Protein AF-A0A6G1FQ56-F1 (afdb_monomer_lite)

pLDDT: mean 87.51, std 8.75, range [41.97, 96.56]

Structure (mmCIF, N/CA/C/O backbone):
data_AF-A0A6G1FQ56-F1
#
_entry.id   AF-A0A6G1FQ56-F1
#
loop_
_atom_site.group_PDB
_atom_site.id
_atom_site.type_symbol
_atom_site.label_atom_id
_atom_site.label_alt_id
_atom_site.label_comp_id
_atom_site.label_asym_id
_atom_site.label_entity_id
_atom_site.label_seq_id
_atom_site.pdbx_PDB_ins_code
_atom_site.Cartn_x
_atom_site.Cartn_y
_atom_site.Cartn_z
_atom_site.occupancy
_atom_site.B_iso_or_equiv
_atom_site.auth_seq_id
_atom_site.auth_comp_id
_atom_site.auth_asym_id
_atom_site.auth_atom_id
_atom_site.pdbx_PDB_model_num
ATOM 1 N N . MET A 1 1 ? 2.987 2.510 14.218 1.00 57.50 1 MET A N 1
ATOM 2 C CA . MET A 1 1 ? 1.830 1.729 14.731 1.00 57.50 1 MET A CA 1
ATOM 3 C C . MET A 1 1 ? 1.324 0.751 13.672 1.00 57.50 1 MET A C 1
ATOM 5 O O . MET A 1 1 ? 1.056 1.151 12.533 1.00 57.50 1 MET A O 1
ATOM 9 N N . GLY A 1 2 ? 1.238 -0.536 14.018 1.00 66.50 2 GLY A N 1
ATOM 10 C CA . GLY A 1 2 ? 0.537 -1.550 13.218 1.00 66.50 2 GLY A CA 1
ATOM 11 C C . GLY A 1 2 ? -0.976 -1.485 13.460 1.00 66.50 2 GLY A C 1
ATOM 12 O O . GLY A 1 2 ? -1.403 -0.923 14.457 1.00 66.50 2 GLY A O 1
ATOM 13 N N . GLY A 1 3 ? -1.794 -1.998 12.540 1.00 75.81 3 GLY A N 1
ATOM 14 C CA . GLY A 1 3 ? -3.229 -2.215 12.800 1.00 75.81 3 GLY A CA 1
ATOM 15 C C . GLY A 1 3 ? -4.175 -1.006 12.714 1.00 75.81 3 GLY A C 1
ATOM 16 O O . GLY A 1 3 ? -5.379 -1.211 12.707 1.00 75.81 3 GLY A O 1
ATOM 17 N N . VAL A 1 4 ? -3.691 0.230 12.544 1.00 84.25 4 VAL A N 1
ATOM 18 C CA . VAL A 1 4 ? -4.546 1.447 12.445 1.00 84.25 4 VAL A CA 1
ATOM 19 C C . VAL A 1 4 ? -5.393 1.558 11.158 1.00 84.25 4 VAL A C 1
ATOM 21 O O . VAL A 1 4 ? -5.979 2.598 10.887 1.00 84.25 4 VAL A O 1
ATOM 24 N N . GLY A 1 5 ? -5.439 0.515 10.323 1.00 88.19 5 GLY A N 1
ATOM 25 C CA . GLY A 1 5 ? -6.306 0.473 9.139 1.00 88.19 5 GLY A CA 1
ATOM 26 C C . GLY A 1 5 ? -5.748 1.095 7.854 1.00 88.19 5 GLY A C 1
ATOM 27 O O . GLY A 1 5 ? -6.514 1.299 6.922 1.00 88.19 5 GLY A O 1
ATOM 28 N N . LYS A 1 6 ? -4.436 1.363 7.745 1.00 92.88 6 LYS A N 1
ATOM 29 C CA . LYS A 1 6 ? -3.822 1.900 6.505 1.00 92.88 6 LYS A CA 1
ATOM 30 C C . LYS A 1 6 ? -4.148 1.063 5.264 1.00 92.88 6 LYS A C 1
ATOM 32 O O . LYS A 1 6 ? -4.545 1.616 4.246 1.00 92.88 6 LYS A O 1
ATOM 37 N N . THR A 1 7 ? -4.029 -0.259 5.370 1.00 93.12 7 THR A N 1
ATOM 38 C CA . THR A 1 7 ? -4.371 -1.197 4.294 1.00 93.12 7 THR A CA 1
ATOM 39 C C . THR A 1 7 ? -5.849 -1.080 3.906 1.00 93.12 7 THR A C 1
ATOM 41 O O . THR A 1 7 ? -6.169 -0.957 2.727 1.00 93.12 7 THR A O 1
ATOM 44 N N . GLN A 1 8 ? -6.763 -1.019 4.882 1.00 91.12 8 GLN A N 1
ATOM 45 C CA . GLN A 1 8 ? -8.193 -0.788 4.638 1.00 91.12 8 GLN A CA 1
ATOM 46 C C . GLN A 1 8 ? -8.474 0.575 3.995 1.00 91.12 8 GLN A C 1
ATOM 48 O O . GLN A 1 8 ? -9.313 0.653 3.103 1.00 91.12 8 GLN A O 1
ATOM 53 N N . ILE A 1 9 ? -7.772 1.634 4.401 1.00 92.62 9 ILE A N 1
ATOM 54 C CA . ILE A 1 9 ? -7.880 2.958 3.775 1.00 92.62 9 ILE A CA 1
ATOM 55 C C . ILE A 1 9 ? -7.431 2.882 2.315 1.00 92.62 9 ILE A C 1
ATOM 57 O O . ILE A 1 9 ? -8.123 3.398 1.443 1.00 92.62 9 ILE A O 1
ATOM 61 N N . ALA A 1 10 ? -6.322 2.201 2.033 1.00 94.38 10 ALA A N 1
ATOM 62 C CA . ALA A 1 10 ? -5.799 2.052 0.681 1.00 94.38 10 ALA A CA 1
ATOM 63 C C . ALA A 1 10 ? -6.747 1.228 -0.221 1.00 94.38 10 ALA A C 1
ATOM 65 O O . ALA A 1 10 ? -6.978 1.593 -1.374 1.00 94.38 10 ALA A O 1
ATOM 66 N N . LEU A 1 11 ? -7.386 0.185 0.325 1.00 93.44 11 LEU A N 1
ATOM 67 C CA . LEU A 1 11 ? -8.458 -0.566 -0.345 1.00 93.44 11 LEU A CA 1
ATOM 68 C C . LEU A 1 11 ? -9.700 0.297 -0.607 1.00 93.44 11 LEU A C 1
ATOM 70 O O . LEU A 1 11 ? -10.248 0.286 -1.706 1.00 93.44 11 LEU A O 1
ATOM 74 N N . GLN A 1 12 ? -10.155 1.066 0.384 1.00 93.25 12 GLN A N 1
ATOM 75 C CA . GLN A 1 12 ? -11.307 1.949 0.211 1.00 93.25 12 GLN A CA 1
ATOM 76 C C . GLN A 1 12 ? -11.009 3.049 -0.814 1.00 93.25 12 GLN A C 1
ATOM 78 O O . GLN A 1 12 ? -11.873 3.389 -1.622 1.00 93.25 12 GLN A O 1
ATOM 83 N N . PHE A 1 13 ? -9.792 3.596 -0.807 1.00 94.25 13 PHE A N 1
ATOM 84 C CA . PHE A 1 13 ? -9.328 4.570 -1.789 1.00 94.25 13 PHE A CA 1
ATOM 85 C C . PHE A 1 13 ? -9.386 3.985 -3.202 1.00 94.25 13 PHE A C 1
ATOM 87 O O . PHE A 1 13 ? -10.007 4.579 -4.082 1.00 94.25 13 PHE A O 1
ATOM 94 N N . SER A 1 14 ? -8.820 2.795 -3.416 1.00 92.75 14 SER A N 1
ATOM 95 C CA . SER A 1 14 ? -8.796 2.172 -4.740 1.00 92.75 14 SER A CA 1
ATOM 96 C C . SER A 1 14 ? -10.204 1.887 -5.279 1.00 92.75 14 SER A C 1
ATOM 98 O O . SER A 1 14 ? -10.480 2.167 -6.444 1.00 92.75 14 SER A O 1
ATOM 100 N N . GLN A 1 15 ? -11.130 1.448 -4.421 1.00 91.50 15 GLN A N 1
ATOM 101 C CA . GLN A 1 15 ? -12.543 1.265 -4.775 1.00 91.50 15 GLN A CA 1
ATOM 102 C C . GLN A 1 15 ? -13.250 2.591 -5.080 1.00 91.50 15 GLN A C 1
ATOM 104 O O . GLN A 1 15 ? -13.989 2.696 -6.057 1.00 91.50 15 GLN A O 1
ATOM 109 N N . THR A 1 16 ? -13.013 3.621 -4.264 1.00 93.94 16 THR A N 1
ATOM 110 C CA . THR A 1 16 ? -13.643 4.943 -4.423 1.00 93.94 16 THR A CA 1
ATOM 111 C C . THR A 1 16 ? -13.222 5.604 -5.736 1.00 93.94 16 THR A C 1
ATOM 113 O O . THR A 1 16 ? -14.042 6.231 -6.403 1.00 93.94 16 THR A O 1
ATOM 116 N N . TYR A 1 17 ? -11.964 5.425 -6.142 1.00 91.88 17 TYR A N 1
ATOM 117 C CA . TYR A 1 17 ? -11.392 6.022 -7.351 1.00 91.88 17 TYR A CA 1
ATOM 118 C C . TYR A 1 17 ? -11.268 5.043 -8.529 1.00 91.88 17 TYR A C 1
ATOM 120 O O . TYR A 1 17 ? -10.559 5.329 -9.495 1.00 91.88 17 TYR A O 1
ATOM 128 N N . GLN A 1 18 ? -12.000 3.925 -8.513 1.00 89.44 18 GLN A N 1
ATOM 129 C CA . GLN A 1 18 ? -11.964 2.917 -9.584 1.00 89.44 18 GLN A CA 1
ATOM 130 C C . GLN A 1 18 ? -12.364 3.463 -10.969 1.00 89.44 18 GLN A C 1
ATOM 132 O O . GLN A 1 18 ? -11.988 2.903 -11.992 1.00 89.44 18 GLN A O 1
ATOM 137 N N . SER A 1 19 ? -13.134 4.558 -11.030 1.00 90.62 19 SER A N 1
ATOM 138 C CA . SER A 1 19 ? -13.493 5.210 -12.297 1.00 90.62 19 SER A CA 1
ATOM 139 C C . SER A 1 19 ? -12.359 6.054 -12.881 1.00 90.62 19 SER A C 1
ATOM 141 O O . SER A 1 19 ? -12.355 6.315 -14.082 1.00 90.62 19 SER A O 1
ATOM 143 N N . ARG A 1 20 ? -11.426 6.509 -12.034 1.00 91.44 20 ARG A N 1
ATOM 144 C CA . ARG A 1 20 ? -10.245 7.282 -12.430 1.00 91.44 20 ARG A CA 1
ATOM 145 C C . ARG A 1 20 ? -9.122 6.350 -12.869 1.00 91.44 20 ARG A C 1
ATOM 147 O O . ARG A 1 20 ? -8.578 6.514 -13.956 1.00 91.44 20 ARG A O 1
ATOM 154 N N . PHE A 1 21 ? -8.803 5.360 -12.038 1.00 92.00 21 PHE A N 1
ATOM 155 C CA . PHE A 1 21 ? -7.716 4.423 -12.301 1.00 92.00 21 PHE A CA 1
ATOM 156 C C . PHE A 1 21 ? -8.237 3.217 -13.076 1.00 92.00 21 PHE A C 1
ATOM 158 O O . PHE A 1 21 ? -8.896 2.343 -12.519 1.00 92.00 21 PHE A O 1
ATOM 165 N N . ARG A 1 22 ? -7.908 3.141 -14.370 1.00 88.06 22 ARG A N 1
ATOM 166 C CA . ARG A 1 22 ? -8.314 2.013 -15.231 1.00 88.06 22 ARG A CA 1
ATOM 167 C C . ARG A 1 22 ? -7.691 0.691 -14.798 1.00 88.06 22 ARG A C 1
ATOM 169 O O . ARG A 1 22 ? -8.229 -0.369 -15.110 1.00 88.06 22 ARG A O 1
ATOM 176 N N . ARG A 1 23 ? -6.530 0.760 -14.148 1.00 91.75 23 ARG A N 1
ATOM 177 C CA . ARG A 1 23 ? -5.775 -0.389 -13.654 1.00 91.75 23 ARG A CA 1
ATOM 178 C C . ARG A 1 23 ? -5.231 -0.068 -12.272 1.00 91.75 23 ARG A C 1
ATOM 180 O O . ARG A 1 23 ? -4.653 0.998 -12.070 1.00 91.75 23 ARG A O 1
ATOM 187 N N . ILE A 1 24 ? -5.432 -0.991 -11.341 1.00 94.12 24 ILE A N 1
ATOM 188 C CA . ILE A 1 24 ? -4.938 -0.900 -9.971 1.00 94.12 24 ILE A CA 1
ATOM 189 C C . ILE A 1 24 ? -4.150 -2.175 -9.704 1.00 94.12 24 ILE A C 1
ATOM 191 O O . ILE A 1 24 ? -4.667 -3.271 -9.914 1.00 94.12 24 ILE A O 1
ATOM 195 N N . PHE A 1 25 ? -2.917 -2.024 -9.241 1.00 95.31 25 PHE A N 1
ATOM 196 C CA . PHE A 1 25 ? -2.019 -3.129 -8.937 1.00 95.31 25 PHE A CA 1
ATOM 197 C C . PHE A 1 25 ? -1.587 -3.061 -7.482 1.00 95.31 25 PHE A C 1
ATOM 199 O O . PHE A 1 25 ? -1.341 -1.977 -6.955 1.00 95.31 25 PHE A O 1
ATOM 206 N N . TRP A 1 26 ? -1.483 -4.224 -6.848 1.00 96.06 26 TRP A N 1
ATOM 207 C CA . TRP A 1 26 ? -1.105 -4.345 -5.448 1.00 96.06 26 TRP A CA 1
ATOM 208 C C . TRP A 1 26 ? 0.241 -5.055 -5.327 1.00 96.06 26 TRP A C 1
ATOM 210 O O . TRP A 1 26 ? 0.416 -6.153 -5.854 1.00 96.06 26 TRP A O 1
ATOM 220 N N . ILE A 1 27 ? 1.178 -4.433 -4.620 1.00 96.56 27 ILE A N 1
ATOM 221 C CA . ILE A 1 27 ? 2.496 -4.966 -4.295 1.00 96.56 27 ILE A CA 1
ATOM 222 C C . ILE A 1 27 ? 2.567 -5.164 -2.787 1.00 96.56 27 ILE A C 1
ATOM 224 O O . ILE A 1 27 ? 2.442 -4.207 -2.022 1.00 96.56 27 ILE A O 1
ATOM 228 N N . ASP A 1 28 ? 2.802 -6.402 -2.355 1.00 96.44 28 ASP A N 1
ATOM 229 C CA . ASP A 1 28 ? 3.199 -6.669 -0.975 1.00 96.44 28 ASP A CA 1
ATOM 230 C C . ASP A 1 28 ? 4.665 -6.262 -0.787 1.00 96.44 28 ASP A C 1
ATOM 232 O O . ASP A 1 28 ? 5.591 -7.009 -1.116 1.00 96.44 28 ASP A O 1
ATOM 236 N N . ALA A 1 29 ? 4.873 -5.057 -0.266 1.00 95.44 29 ALA A N 1
ATOM 237 C CA . ALA A 1 29 ? 6.185 -4.461 -0.078 1.00 95.44 29 ALA A CA 1
ATOM 238 C C . ALA A 1 29 ? 6.870 -4.896 1.223 1.00 95.44 29 ALA A C 1
ATOM 240 O O . ALA A 1 29 ? 7.959 -4.406 1.492 1.00 95.44 29 ALA A O 1
ATOM 241 N N . THR A 1 30 ? 6.287 -5.822 2.002 1.00 93.00 30 THR A N 1
ATOM 242 C CA . THR A 1 30 ? 6.815 -6.273 3.309 1.00 93.00 30 THR A CA 1
ATOM 243 C C . THR A 1 30 ? 8.305 -6.637 3.270 1.00 93.00 30 THR A C 1
ATOM 245 O O . THR A 1 30 ? 9.021 -6.454 4.253 1.00 93.00 30 THR A O 1
ATOM 248 N N . SER A 1 31 ? 8.781 -7.157 2.140 1.00 92.94 31 SER A N 1
ATOM 249 C CA . SER A 1 31 ? 10.190 -7.409 1.851 1.00 92.94 31 SER A CA 1
ATOM 250 C C . SER A 1 31 ? 10.450 -7.267 0.352 1.00 92.94 31 SER A C 1
ATOM 252 O O . SER A 1 31 ? 9.518 -7.350 -0.454 1.00 92.94 31 SER A O 1
ATOM 254 N N . ARG A 1 32 ? 11.721 -7.172 -0.057 1.00 93.31 32 ARG A N 1
ATOM 255 C CA . ARG A 1 32 ? 12.080 -7.277 -1.481 1.00 93.31 32 ARG A CA 1
ATOM 256 C C . ARG A 1 32 ? 11.507 -8.547 -2.118 1.00 93.31 32 ARG A C 1
ATOM 258 O O . ARG A 1 32 ? 10.902 -8.475 -3.179 1.00 93.31 32 ARG A O 1
ATOM 265 N N . SER A 1 33 ? 11.622 -9.701 -1.457 1.00 94.06 33 SER A N 1
ATOM 266 C CA . SER A 1 33 ? 11.160 -10.978 -2.022 1.00 94.06 33 SER A CA 1
ATOM 267 C C . SER A 1 33 ? 9.650 -11.004 -2.299 1.00 94.06 33 SER A C 1
ATOM 269 O O . SER A 1 33 ? 9.228 -11.458 -3.364 1.00 94.06 33 SER A O 1
ATOM 271 N N . THR A 1 34 ? 8.832 -10.482 -1.380 1.00 95.88 34 THR A N 1
ATOM 272 C CA . THR A 1 34 ? 7.373 -10.390 -1.571 1.00 95.88 34 THR A CA 1
ATOM 273 C C . THR A 1 34 ? 7.012 -9.375 -2.656 1.00 95.88 34 THR A C 1
ATOM 275 O O . THR A 1 34 ? 6.101 -9.622 -3.454 1.00 95.88 34 THR A O 1
ATOM 278 N N . ALA A 1 35 ? 7.767 -8.278 -2.758 1.00 95.44 35 ALA A N 1
ATOM 279 C CA . ALA A 1 35 ? 7.559 -7.268 -3.786 1.00 95.44 35 ALA A CA 1
ATOM 280 C C . ALA A 1 35 ? 7.893 -7.809 -5.186 1.00 95.44 35 ALA A C 1
ATOM 282 O O . ALA A 1 35 ? 7.110 -7.634 -6.122 1.00 95.44 35 ALA A O 1
ATOM 283 N N . GLU A 1 36 ? 9.004 -8.534 -5.333 1.00 94.50 36 GLU A N 1
ATOM 284 C CA . GLU A 1 36 ? 9.378 -9.213 -6.578 1.00 94.50 36 GLU A CA 1
ATOM 285 C C . GLU A 1 36 ? 8.338 -10.266 -6.975 1.00 94.50 36 GLU A C 1
ATOM 287 O O . GLU A 1 36 ? 7.931 -10.336 -8.136 1.00 94.50 36 GLU A O 1
ATOM 292 N N . GLN A 1 37 ? 7.854 -11.059 -6.015 1.00 95.06 37 GLN A N 1
ATOM 293 C CA . GLN A 1 37 ? 6.798 -12.041 -6.260 1.00 95.06 37 GLN A CA 1
ATOM 294 C C . GLN A 1 37 ? 5.488 -11.375 -6.710 1.00 95.06 37 GLN A C 1
ATOM 296 O O . GLN A 1 37 ? 4.813 -11.894 -7.600 1.00 95.06 37 GLN A O 1
ATOM 301 N N . SER A 1 38 ? 5.154 -10.210 -6.153 1.00 96.44 38 SER A N 1
ATOM 302 C CA . SER A 1 38 ? 3.990 -9.426 -6.579 1.00 96.44 38 SER A CA 1
ATOM 303 C C . SER A 1 38 ? 4.146 -8.930 -8.025 1.00 96.44 38 SER A C 1
ATOM 305 O O . SER A 1 38 ? 3.224 -9.078 -8.824 1.00 96.44 38 SER A O 1
ATOM 307 N N . HIS A 1 39 ? 5.336 -8.449 -8.414 1.00 95.06 39 HIS A N 1
ATOM 308 C CA . HIS A 1 39 ? 5.634 -8.086 -9.809 1.00 95.06 39 HIS A CA 1
ATOM 309 C C . HIS A 1 39 ? 5.497 -9.279 -10.763 1.00 95.06 39 HIS A C 1
ATOM 311 O O . HIS A 1 39 ? 4.947 -9.136 -11.855 1.00 95.06 39 HIS A O 1
ATOM 317 N N . ARG A 1 40 ? 5.938 -10.477 -10.352 1.00 94.38 40 ARG A N 1
ATOM 318 C CA . ARG A 1 40 ? 5.723 -11.709 -11.134 1.00 94.38 40 ARG A CA 1
ATOM 319 C C . ARG A 1 40 ? 4.242 -12.001 -11.346 1.00 94.38 40 ARG A C 1
ATOM 321 O O . ARG A 1 40 ? 3.859 -12.363 -12.455 1.00 94.38 40 ARG A O 1
ATOM 328 N N . GLY A 1 41 ? 3.426 -11.825 -10.307 1.00 94.69 41 GLY A N 1
ATOM 329 C CA . GLY A 1 41 ? 1.970 -11.958 -10.393 1.00 94.69 41 GLY A CA 1
ATOM 330 C C . GLY A 1 41 ? 1.371 -11.003 -11.424 1.00 94.69 41 GLY A C 1
ATOM 331 O O . GLY A 1 41 ? 0.694 -11.447 -12.346 1.00 94.69 41 GLY A O 1
ATOM 332 N N . ILE A 1 42 ? 1.720 -9.714 -11.346 1.00 95.38 42 ILE A N 1
ATOM 333 C CA . ILE A 1 42 ? 1.257 -8.694 -12.302 1.00 95.38 42 ILE A CA 1
ATOM 334 C C . ILE A 1 42 ? 1.661 -9.052 -13.735 1.00 95.38 42 ILE A C 1
ATOM 336 O O . ILE A 1 42 ? 0.832 -8.965 -14.644 1.00 95.38 42 ILE A O 1
ATOM 340 N N . ALA A 1 43 ? 2.913 -9.471 -13.945 1.00 94.56 43 ALA A N 1
ATOM 341 C CA . ALA A 1 43 ? 3.392 -9.887 -15.258 1.00 94.56 43 ALA A CA 1
ATOM 342 C C . ALA A 1 43 ? 2.577 -11.062 -15.812 1.00 94.56 43 ALA A C 1
ATOM 344 O O . ALA A 1 43 ? 2.127 -11.009 -16.956 1.00 94.56 43 ALA A O 1
ATOM 345 N N . ALA A 1 44 ? 2.336 -12.092 -14.997 1.00 92.81 44 ALA A N 1
ATOM 346 C CA . ALA A 1 44 ? 1.568 -13.266 -15.395 1.00 92.81 44 ALA A CA 1
ATOM 347 C C . ALA A 1 44 ? 0.106 -12.921 -15.725 1.00 92.81 44 ALA A C 1
ATOM 349 O O . ALA A 1 44 ? -0.388 -13.288 -16.790 1.00 92.81 44 ALA A O 1
ATOM 350 N N . GLU A 1 45 ? -0.570 -12.162 -14.860 1.00 94.25 45 GLU A N 1
ATOM 351 C CA . GLU A 1 45 ? -1.975 -11.768 -15.038 1.00 94.25 45 GLU A CA 1
ATOM 352 C C . GLU A 1 45 ? -2.201 -10.902 -16.282 1.00 94.25 45 GLU A C 1
ATOM 354 O O . GLU A 1 45 ? -3.266 -10.953 -16.895 1.00 94.25 45 GLU A O 1
ATOM 359 N N . ASN A 1 46 ? -1.187 -10.134 -16.689 1.00 92.81 46 ASN A N 1
ATOM 360 C CA . ASN A 1 46 ? -1.249 -9.266 -17.864 1.00 92.81 46 ASN A CA 1
ATOM 361 C C . ASN A 1 46 ? -0.543 -9.868 -19.089 1.00 92.81 46 ASN A C 1
ATOM 363 O O . ASN A 1 46 ? -0.407 -9.184 -20.102 1.00 92.81 46 ASN A O 1
ATOM 367 N N . SER A 1 47 ? -0.137 -11.145 -19.026 1.00 92.50 47 SER A N 1
ATOM 368 C CA . SER A 1 47 ? 0.544 -11.861 -20.119 1.00 92.50 47 SER A CA 1
ATOM 369 C C . SER A 1 47 ? 1.784 -11.120 -20.646 1.00 92.50 47 SER A C 1
ATOM 371 O O . SER A 1 47 ? 2.011 -11.027 -21.854 1.00 92.50 47 SER A O 1
ATOM 373 N N . LEU A 1 48 ? 2.575 -10.548 -19.734 1.00 91.06 48 LEU A N 1
ATOM 374 C CA . LEU A 1 48 ? 3.766 -9.771 -20.065 1.00 91.06 48 LEU A CA 1
ATOM 375 C C . LEU A 1 48 ? 4.967 -10.697 -20.278 1.00 91.06 48 LEU A C 1
ATOM 377 O O . LEU A 1 48 ? 5.553 -11.204 -19.323 1.00 91.06 48 LEU A O 1
ATOM 381 N N . GLY A 1 49 ? 5.337 -10.860 -21.548 1.00 79.56 49 GLY A N 1
ATOM 382 C CA . GLY A 1 49 ? 6.530 -11.585 -21.981 1.00 79.56 49 GLY A CA 1
ATOM 383 C C . GLY A 1 49 ? 6.540 -13.073 -21.620 1.00 79.56 49 GLY A C 1
ATOM 384 O O . GLY A 1 49 ? 5.497 -13.698 -21.450 1.00 79.56 49 GLY A O 1
ATOM 385 N N . ASP A 1 50 ? 7.738 -13.660 -21.583 1.00 78.56 50 ASP A N 1
ATOM 386 C CA . ASP A 1 50 ? 7.926 -15.083 -21.287 1.00 78.56 50 ASP A CA 1
ATOM 387 C C . ASP A 1 50 ? 7.856 -15.321 -19.764 1.00 78.56 50 ASP A C 1
ATOM 389 O O . ASP A 1 50 ? 8.622 -14.694 -19.025 1.00 78.56 50 ASP A O 1
ATOM 393 N N . PRO A 1 51 ? 7.010 -16.245 -19.267 1.00 70.50 51 PRO A N 1
ATOM 394 C CA . PRO A 1 51 ? 7.001 -16.662 -17.862 1.00 70.50 51 PRO A CA 1
ATOM 395 C C . PRO A 1 51 ? 8.362 -17.133 -17.322 1.00 70.50 51 PRO A C 1
ATOM 397 O O . PRO A 1 51 ? 8.562 -17.132 -16.110 1.00 70.50 51 PRO A O 1
ATOM 400 N N . GLN A 1 52 ? 9.293 -17.538 -18.191 1.00 74.44 52 GLN A N 1
ATOM 401 C CA . GLN A 1 52 ? 10.665 -17.921 -17.834 1.00 74.44 52 GLN A CA 1
ATOM 402 C C . GLN A 1 52 ? 11.646 -16.739 -17.795 1.00 74.44 52 GLN A C 1
ATOM 404 O O . GLN A 1 52 ? 12.790 -16.897 -17.353 1.00 74.44 52 GLN A O 1
ATOM 409 N N . ASN A 1 53 ? 11.238 -15.552 -18.252 1.00 77.50 53 ASN A N 1
ATOM 410 C CA . ASN A 1 53 ? 12.082 -14.366 -18.229 1.00 77.50 53 ASN A CA 1
ATOM 411 C C . ASN A 1 53 ? 12.280 -13.882 -16.792 1.00 77.50 53 ASN A C 1
ATOM 413 O O . ASN A 1 53 ? 11.341 -13.442 -16.145 1.00 77.50 53 ASN A O 1
ATOM 417 N N . ARG A 1 54 ? 13.527 -13.882 -16.318 1.00 81.81 54 ARG A N 1
ATOM 418 C CA . ARG A 1 54 ? 13.861 -13.474 -14.948 1.00 81.81 54 ARG A CA 1
ATOM 419 C C . ARG A 1 54 ? 13.670 -11.974 -14.685 1.00 81.81 54 ARG A C 1
ATOM 421 O O . ARG A 1 54 ? 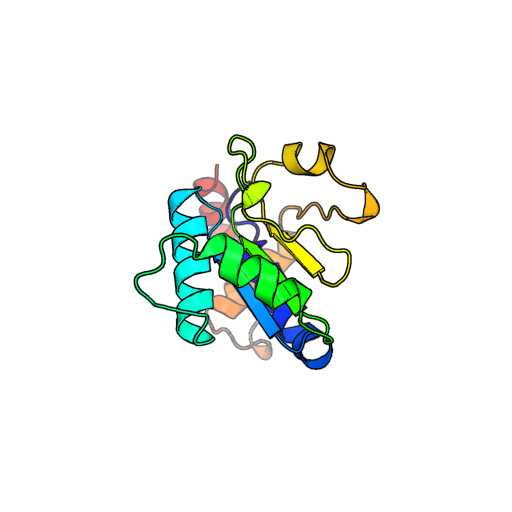13.512 -11.600 -13.527 1.00 81.81 54 ARG A O 1
ATOM 428 N N . ASP A 1 55 ? 13.637 -11.132 -15.722 1.00 89.75 55 ASP A N 1
ATOM 429 C CA . ASP A 1 55 ? 13.392 -9.683 -15.616 1.00 89.75 55 ASP A CA 1
ATOM 430 C C . ASP A 1 55 ? 11.886 -9.356 -15.566 1.00 89.75 55 ASP A C 1
ATOM 432 O O . ASP A 1 55 ? 11.343 -8.636 -16.404 1.00 89.75 55 ASP A O 1
ATOM 436 N N . HIS A 1 56 ? 11.148 -9.936 -14.619 1.00 88.69 56 HIS A N 1
ATOM 437 C CA . HIS A 1 56 ? 9.714 -9.648 -14.477 1.00 88.69 56 HIS A CA 1
ATOM 438 C C . HIS A 1 56 ? 9.454 -8.193 -14.071 1.00 88.69 56 HIS A C 1
ATOM 440 O O . HIS A 1 56 ? 8.503 -7.584 -14.553 1.00 88.69 56 HIS A O 1
ATOM 446 N N . ILE A 1 57 ? 10.324 -7.624 -13.235 1.00 92.62 57 ILE A N 1
ATOM 447 C CA . ILE A 1 57 ? 10.215 -6.243 -12.754 1.00 92.62 57 ILE A CA 1
ATOM 448 C C . ILE A 1 57 ? 10.343 -5.283 -13.934 1.00 92.62 57 ILE A C 1
ATOM 450 O O . ILE A 1 57 ? 9.408 -4.538 -14.212 1.00 92.62 57 ILE A O 1
ATOM 454 N N . GLY A 1 58 ? 11.435 -5.360 -14.703 1.00 92.06 58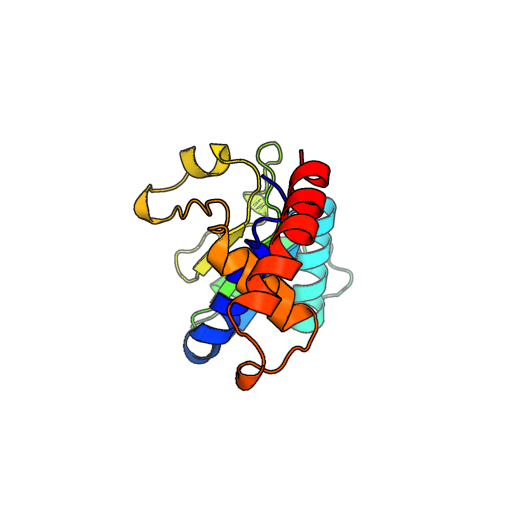 GLY A N 1
ATOM 455 C CA . GLY A 1 58 ? 11.640 -4.485 -15.851 1.00 92.06 58 GLY A CA 1
ATOM 456 C C . GLY A 1 58 ? 10.541 -4.626 -16.903 1.00 92.06 58 GLY A C 1
ATOM 457 O O . GLY A 1 58 ? 10.160 -3.635 -17.521 1.00 92.06 58 GLY A O 1
ATOM 458 N N . GLN A 1 59 ? 9.976 -5.824 -17.091 1.00 92.12 59 GLN A N 1
ATOM 459 C CA . GLN A 1 59 ? 8.820 -6.021 -17.974 1.00 92.12 59 GLN A CA 1
ATOM 460 C C . GLN A 1 59 ? 7.577 -5.276 -17.487 1.00 92.12 59 GLN A C 1
ATOM 462 O O . GLN A 1 59 ? 6.948 -4.583 -18.285 1.00 92.12 59 GLN A O 1
ATOM 467 N N . VAL A 1 60 ? 7.241 -5.385 -16.198 1.00 93.69 60 VAL A N 1
ATOM 468 C CA . VAL A 1 60 ? 6.111 -4.658 -15.604 1.00 93.69 60 VAL A CA 1
ATOM 469 C C . VAL A 1 60 ? 6.339 -3.154 -15.697 1.00 93.69 60 VAL A C 1
ATOM 471 O O . VAL A 1 60 ? 5.456 -2.450 -16.171 1.00 93.69 60 VAL A O 1
ATOM 474 N N . LEU A 1 61 ? 7.523 -2.660 -15.327 1.00 92.94 61 LEU A N 1
ATOM 475 C CA . LEU A 1 61 ? 7.819 -1.226 -15.338 1.00 92.94 61 LEU A CA 1
ATOM 476 C C . LEU A 1 61 ? 7.761 -0.631 -16.752 1.00 92.94 61 LEU A C 1
ATOM 478 O O . LEU A 1 61 ? 7.096 0.382 -16.956 1.00 92.94 61 LEU A O 1
ATOM 482 N N . ARG A 1 62 ? 8.369 -1.294 -17.749 1.00 91.25 62 ARG A N 1
ATOM 483 C CA . ARG A 1 62 ? 8.283 -0.879 -19.166 1.00 91.25 62 ARG A CA 1
ATOM 484 C C . ARG A 1 62 ? 6.859 -0.937 -19.709 1.00 91.25 62 ARG A C 1
ATOM 486 O O . ARG A 1 62 ? 6.488 -0.159 -20.581 1.00 91.25 62 ARG A O 1
ATOM 493 N N . TRP A 1 63 ? 6.069 -1.900 -19.249 1.00 92.50 63 TRP A N 1
ATOM 494 C CA . TRP A 1 63 ? 4.678 -2.000 -19.658 1.00 92.50 63 TRP A CA 1
ATOM 495 C C . TRP A 1 63 ? 3.835 -0.881 -19.048 1.00 92.50 63 TRP A C 1
ATOM 497 O O . TRP A 1 63 ? 3.084 -0.245 -19.781 1.00 92.50 63 TRP A O 1
ATOM 507 N N . LEU A 1 64 ? 3.994 -0.604 -17.749 1.00 92.81 64 LEU A N 1
ATOM 508 C CA . LEU A 1 64 ? 3.311 0.489 -17.056 1.00 92.81 64 LEU A CA 1
ATOM 509 C C . LEU A 1 64 ? 3.615 1.845 -17.701 1.00 92.81 64 LEU A C 1
ATOM 511 O O . LEU A 1 64 ? 2.692 2.634 -17.894 1.00 92.81 64 LEU A O 1
ATOM 515 N N . SER A 1 65 ? 4.866 2.094 -18.097 1.00 90.31 65 SER A N 1
ATOM 516 C CA . SER A 1 65 ? 5.240 3.345 -18.766 1.00 90.31 65 SER A CA 1
ATOM 517 C C . SER A 1 65 ? 4.676 3.497 -20.176 1.00 90.31 65 SER A C 1
ATOM 519 O O . SER A 1 65 ? 4.441 4.611 -20.637 1.00 90.31 65 SER A O 1
ATOM 521 N N . ALA A 1 66 ? 4.400 2.386 -20.860 1.00 90.62 66 ALA A N 1
ATOM 522 C CA . ALA A 1 66 ? 3.760 2.394 -22.171 1.00 90.62 66 ALA A CA 1
ATOM 523 C C . ALA A 1 66 ? 2.230 2.586 -22.104 1.00 90.62 66 ALA A C 1
ATOM 525 O O . ALA A 1 66 ? 1.582 2.741 -23.146 1.00 90.62 66 ALA A O 1
ATOM 526 N N . LEU A 1 67 ? 1.620 2.552 -20.913 1.00 89.56 67 LEU A N 1
ATOM 527 C CA . LEU A 1 67 ? 0.182 2.759 -20.761 1.00 89.56 67 LEU A CA 1
ATOM 528 C C . LEU A 1 67 ? -0.174 4.240 -20.928 1.00 89.56 67 LEU A C 1
ATOM 530 O O . LEU A 1 67 ? 0.300 5.103 -20.204 1.00 89.56 67 LEU A O 1
ATOM 534 N N . SER A 1 68 ? -1.116 4.525 -21.827 1.00 86.31 68 SER A N 1
ATOM 535 C CA . SER A 1 68 ? -1.666 5.874 -22.027 1.00 86.31 68 SER A CA 1
ATOM 536 C C . SER A 1 68 ? -2.759 6.265 -21.021 1.00 86.31 68 SER A C 1
ATOM 538 O O . SER A 1 68 ? -3.321 7.354 -21.106 1.00 86.31 68 SER A O 1
ATOM 540 N N . GLN A 1 69 ? -3.116 5.363 -20.106 1.00 86.50 69 GLN A N 1
ATOM 541 C CA . GLN A 1 69 ? -4.213 5.522 -19.150 1.00 86.50 69 GLN A CA 1
ATOM 542 C C . GLN A 1 69 ? -3.661 5.635 -17.732 1.00 86.50 69 GLN A C 1
ATOM 544 O O . GLN A 1 69 ? -2.690 4.956 -17.404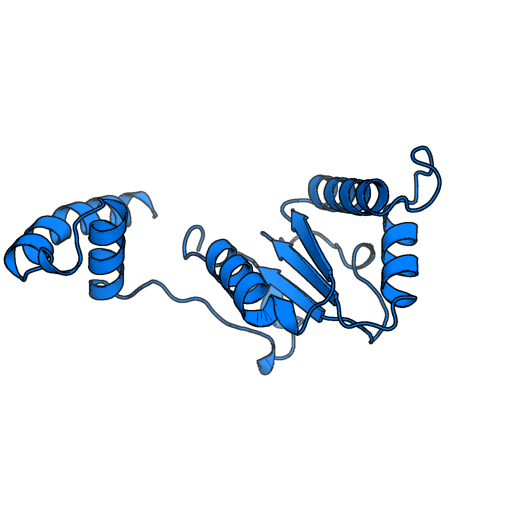 1.00 86.50 69 GLN A O 1
ATOM 549 N N . GLU A 1 70 ? -4.333 6.409 -16.874 1.00 89.81 70 GLU A N 1
ATOM 550 C CA . GLU A 1 70 ? -3.983 6.464 -15.455 1.00 89.81 70 GLU A CA 1
ATOM 551 C C . GLU A 1 70 ? -4.124 5.085 -14.798 1.00 89.81 70 GLU A C 1
ATOM 553 O O . GLU A 1 70 ? -5.177 4.432 -14.851 1.00 89.81 70 GLU A O 1
ATOM 558 N N . TRP A 1 71 ? -3.049 4.673 -14.138 1.00 93.25 71 TRP A N 1
ATOM 559 C CA . TRP A 1 71 ? -2.981 3.490 -13.299 1.00 93.25 71 TRP A CA 1
ATOM 560 C C . TRP A 1 71 ? -2.547 3.873 -11.881 1.00 93.25 71 TRP A C 1
ATOM 562 O O . TRP A 1 71 ? -1.983 4.948 -11.652 1.00 93.25 71 TRP A O 1
ATOM 572 N N . LEU A 1 72 ? -2.840 2.985 -10.934 1.00 94.56 72 LEU A N 1
ATOM 573 C CA . LEU A 1 72 ? -2.427 3.086 -9.538 1.00 94.56 72 LEU A CA 1
ATOM 574 C C . LEU A 1 72 ? -1.613 1.847 -9.159 1.00 94.56 72 LEU A C 1
ATOM 576 O O . LEU A 1 72 ? -2.101 0.725 -9.290 1.00 94.56 72 LEU A O 1
ATOM 580 N N . LEU A 1 73 ? -0.398 2.052 -8.663 1.00 95.06 73 LEU A N 1
ATOM 581 C CA . LEU A 1 73 ? 0.441 1.009 -8.081 1.00 95.06 73 LEU A CA 1
ATOM 582 C C . LEU A 1 73 ? 0.493 1.212 -6.566 1.00 95.06 73 LEU A C 1
ATOM 584 O O . LEU A 1 73 ? 0.928 2.254 -6.083 1.00 95.06 73 LEU A O 1
ATOM 588 N N . LEU A 1 74 ? 0.002 0.239 -5.811 1.00 95.50 74 LEU A N 1
ATOM 589 C CA . LEU A 1 74 ? -0.117 0.324 -4.362 1.00 95.50 74 LEU A CA 1
ATOM 590 C C . LEU A 1 74 ? 0.917 -0.588 -3.711 1.00 95.50 74 LEU A C 1
ATOM 592 O O . LEU A 1 74 ? 0.832 -1.804 -3.846 1.00 95.50 74 LEU A O 1
ATOM 596 N N . PHE A 1 75 ? 1.867 -0.005 -2.988 1.00 95.06 75 PHE A N 1
ATOM 597 C CA . PHE A 1 75 ? 2.842 -0.728 -2.178 1.00 95.06 75 PHE A CA 1
ATOM 598 C C . PHE A 1 75 ? 2.363 -0.789 -0.726 1.00 95.06 75 PHE A C 1
ATOM 600 O O . PHE A 1 75 ? 2.407 0.210 -0.002 1.00 95.06 75 PHE A O 1
ATOM 607 N N . ASP A 1 76 ? 1.895 -1.956 -0.292 1.00 95.50 76 ASP A N 1
ATOM 608 C C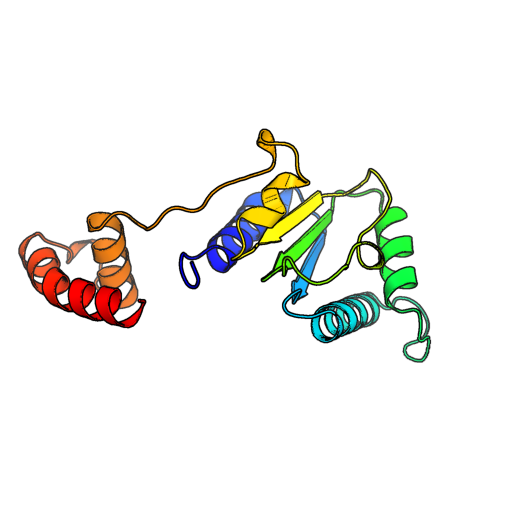A . ASP A 1 76 ? 1.415 -2.169 1.075 1.00 95.50 76 ASP A CA 1
ATOM 609 C C . ASP A 1 76 ? 2.539 -2.686 1.978 1.00 95.50 76 ASP A C 1
ATOM 611 O O . ASP A 1 76 ? 3.318 -3.545 1.575 1.00 95.50 76 ASP A O 1
ATOM 615 N N . ASN A 1 77 ? 2.603 -2.190 3.215 1.00 93.44 77 ASN A N 1
ATOM 616 C CA . ASN A 1 77 ? 3.631 -2.525 4.210 1.00 93.44 77 ASN A CA 1
ATOM 617 C C . ASN A 1 77 ? 5.068 -2.164 3.792 1.00 93.44 77 ASN A C 1
ATOM 619 O O . ASN A 1 77 ? 6.006 -2.887 4.114 1.00 93.44 77 ASN A O 1
ATOM 623 N N . PHE A 1 78 ? 5.248 -1.021 3.131 1.00 92.12 78 PHE A N 1
ATOM 624 C CA . PHE A 1 78 ? 6.550 -0.533 2.686 1.00 92.12 78 PHE A CA 1
ATOM 625 C C . PHE A 1 78 ? 7.527 -0.335 3.870 1.00 92.12 78 PHE A C 1
ATOM 627 O O . PHE A 1 78 ? 7.208 0.418 4.801 1.00 92.12 78 PHE A O 1
ATOM 634 N N . PRO A 1 79 ? 8.696 -0.996 3.872 1.00 87.56 79 PRO A N 1
ATOM 635 C CA . PRO A 1 79 ? 9.706 -0.902 4.925 1.00 87.56 79 PRO A CA 1
ATOM 636 C C . PRO A 1 79 ? 10.578 0.352 4.770 1.00 87.56 79 PRO A C 1
ATOM 638 O O . PRO A 1 79 ? 10.715 0.900 3.685 1.00 87.56 79 PRO A O 1
ATOM 641 N N . SER A 1 80 ? 11.210 0.800 5.852 1.00 80.00 80 SER A N 1
ATOM 642 C CA . SER A 1 80 ? 12.169 1.918 5.823 1.00 80.00 80 SER A CA 1
ATOM 643 C C . SER A 1 80 ? 13.615 1.498 5.574 1.00 80.00 80 SER A C 1
ATOM 645 O O . SER A 1 80 ? 14.460 2.337 5.276 1.00 80.00 80 SER A O 1
ATOM 647 N N . ASN A 1 81 ? 13.918 0.212 5.742 1.00 80.81 81 ASN A N 1
ATOM 648 C CA . ASN A 1 81 ? 15.274 -0.328 5.750 1.00 80.81 81 ASN A CA 1
ATOM 649 C C . ASN A 1 81 ? 15.639 -1.109 4.479 1.00 80.81 81 ASN A C 1
ATOM 651 O O . ASN A 1 81 ? 16.734 -1.660 4.417 1.00 80.81 81 ASN A O 1
ATOM 655 N N . GLU A 1 82 ? 14.739 -1.181 3.501 1.00 79.38 82 GLU A N 1
ATOM 656 C CA . GLU A 1 82 ? 14.977 -1.838 2.215 1.00 79.38 82 GLU A CA 1
ATOM 657 C C . GLU A 1 82 ? 14.936 -0.801 1.098 1.00 79.38 82 GLU A C 1
ATOM 659 O O . GLU A 1 82 ? 14.036 0.039 1.048 1.00 79.38 82 GLU A O 1
ATOM 664 N N . ASP A 1 83 ? 15.894 -0.893 0.180 1.00 81.88 83 ASP A N 1
ATOM 665 C CA . ASP A 1 83 ? 15.857 -0.121 -1.055 1.00 81.88 83 ASP A CA 1
ATOM 666 C C . ASP A 1 83 ? 15.030 -0.880 -2.099 1.00 81.88 83 ASP A C 1
ATOM 668 O O . ASP A 1 83 ? 15.421 -1.947 -2.589 1.00 81.88 83 ASP A O 1
ATOM 672 N N . LEU A 1 84 ? 13.854 -0.328 -2.396 1.00 83.75 84 LEU A N 1
ATOM 673 C CA . LEU A 1 84 ? 12.914 -0.833 -3.395 1.00 83.75 84 LEU A CA 1
ATOM 674 C C . LEU A 1 84 ? 12.789 0.126 -4.589 1.00 83.75 84 LEU A C 1
ATOM 676 O O . LEU A 1 84 ? 11.829 0.019 -5.350 1.00 83.75 84 LEU A O 1
ATOM 680 N N . ALA A 1 85 ? 13.713 1.080 -4.754 1.00 84.75 85 ALA A N 1
ATOM 681 C CA . ALA A 1 85 ? 13.633 2.094 -5.806 1.00 84.75 85 ALA A CA 1
ATOM 682 C C . ALA A 1 85 ? 13.664 1.490 -7.222 1.00 84.75 85 ALA A C 1
ATOM 684 O O . ALA A 1 85 ? 12.983 1.979 -8.118 1.00 84.75 85 ALA A O 1
ATOM 685 N N . ASP A 1 86 ? 14.395 0.393 -7.420 1.00 89.00 86 ASP A N 1
ATOM 686 C CA . ASP A 1 86 ? 14.442 -0.374 -8.675 1.00 89.00 86 ASP A CA 1
ATOM 687 C C . ASP A 1 86 ? 13.137 -1.126 -8.990 1.00 89.00 86 ASP A C 1
ATOM 689 O O . ASP A 1 86 ? 12.943 -1.575 -10.119 1.00 89.00 86 ASP A O 1
ATOM 693 N N . LEU A 1 87 ? 12.238 -1.261 -8.010 1.00 90.81 87 LEU A N 1
ATOM 694 C CA . LEU A 1 87 ? 10.900 -1.827 -8.187 1.00 90.81 87 LEU A CA 1
ATOM 695 C C . LEU A 1 87 ? 9.859 -0.759 -8.543 1.00 90.81 87 LEU A C 1
ATOM 697 O O . LEU A 1 87 ? 8.682 -1.082 -8.699 1.00 90.81 87 LEU A O 1
ATOM 701 N N . MET A 1 88 ? 10.257 0.511 -8.632 1.00 88.56 88 MET A N 1
ATOM 702 C CA . MET A 1 88 ? 9.351 1.620 -8.900 1.00 88.56 88 MET A CA 1
ATOM 703 C C . MET A 1 88 ? 9.443 2.082 -10.357 1.00 88.56 88 MET A C 1
ATOM 705 O O . MET A 1 88 ? 10.533 2.139 -10.931 1.00 88.56 88 MET A O 1
ATOM 709 N N . PRO A 1 89 ? 8.310 2.452 -10.974 1.00 85.94 89 PRO A N 1
ATOM 710 C CA . PRO A 1 89 ? 8.316 3.057 -12.297 1.00 85.94 89 PRO A CA 1
ATOM 711 C C . PRO A 1 89 ? 9.014 4.419 -12.253 1.00 85.94 89 PRO A C 1
ATOM 713 O O . PRO A 1 89 ? 8.821 5.203 -11.328 1.00 85.94 89 PRO A O 1
ATOM 716 N N . SER A 1 90 ? 9.839 4.677 -13.266 1.00 75.06 90 SER A N 1
ATOM 717 C CA . SER A 1 90 ? 10.683 5.876 -13.362 1.00 75.06 90 SER A CA 1
ATOM 718 C C . SER A 1 90 ? 9.967 7.077 -13.989 1.00 75.06 90 SER A C 1
ATOM 720 O O . SER A 1 90 ? 10.478 8.191 -13.928 1.00 75.06 90 SER A O 1
ATOM 722 N N . ASP A 1 91 ? 8.820 6.840 -14.629 1.00 65.69 91 ASP A N 1
ATOM 723 C CA . ASP A 1 91 ? 8.140 7.809 -15.487 1.00 65.69 91 ASP A CA 1
ATOM 724 C C . ASP A 1 91 ? 7.034 8.586 -14.757 1.00 65.69 91 ASP A C 1
ATOM 726 O O . ASP A 1 91 ? 6.392 8.089 -13.834 1.00 65.69 91 ASP A O 1
ATOM 730 N N . GLU A 1 92 ? 6.756 9.804 -15.234 1.00 64.44 92 GLU A N 1
ATOM 731 C CA . GLU A 1 92 ? 5.751 10.725 -14.672 1.00 64.44 92 GLU A CA 1
ATOM 732 C C . GLU A 1 92 ? 4.291 10.298 -14.931 1.00 64.44 92 GLU A C 1
ATOM 734 O O . GLU A 1 92 ? 3.350 10.905 -14.418 1.00 64.44 92 GLU A O 1
ATOM 739 N N . CYS A 1 93 ? 4.067 9.262 -15.743 1.00 66.94 93 CYS A N 1
ATOM 740 C CA . CYS A 1 93 ? 2.733 8.781 -16.092 1.00 66.94 93 CYS A CA 1
ATOM 741 C C . CYS A 1 93 ? 2.302 7.642 -15.162 1.00 66.94 93 CYS A C 1
ATOM 743 O O . CYS A 1 93 ? 2.478 6.472 -15.487 1.00 66.94 93 CYS A O 1
ATOM 745 N N . GLY A 1 94 ? 1.709 7.984 -14.017 1.00 86.12 94 GLY A N 1
ATOM 746 C CA . GLY A 1 94 ? 1.175 7.006 -13.071 1.00 86.12 94 GLY A CA 1
ATOM 747 C C . GLY A 1 94 ? 0.905 7.581 -11.688 1.00 86.12 94 GLY A C 1
ATOM 748 O O . GLY A 1 94 ? 1.199 8.739 -11.410 1.00 86.12 94 GLY A O 1
ATOM 749 N N . ASN A 1 95 ? 0.329 6.764 -10.808 1.00 91.44 95 ASN A N 1
ATOM 750 C CA . ASN A 1 95 ? 0.122 7.120 -9.408 1.00 91.44 95 ASN A CA 1
ATOM 751 C C . ASN A 1 95 ? 0.653 5.991 -8.532 1.00 91.44 95 ASN A C 1
ATOM 753 O O . ASN A 1 95 ? 0.369 4.820 -8.792 1.00 91.44 95 ASN A O 1
ATOM 757 N N . ILE A 1 96 ? 1.387 6.341 -7.479 1.00 92.06 96 ILE A N 1
ATOM 758 C CA . ILE A 1 96 ? 1.903 5.372 -6.513 1.00 92.06 96 ILE A CA 1
ATOM 759 C C . ILE A 1 96 ? 1.353 5.715 -5.132 1.00 92.06 96 ILE A C 1
ATOM 761 O O . ILE A 1 96 ? 1.418 6.867 -4.703 1.00 92.06 96 ILE A O 1
ATOM 765 N N . LEU A 1 97 ? 0.801 4.717 -4.443 1.00 93.50 97 LEU A N 1
ATOM 766 C CA . LEU A 1 97 ? 0.341 4.838 -3.062 1.00 93.50 97 LEU A CA 1
ATOM 767 C C . LEU A 1 97 ? 1.131 3.881 -2.175 1.00 93.50 97 LEU A C 1
ATOM 769 O O . LEU A 1 97 ? 1.174 2.682 -2.437 1.00 93.50 97 LEU A O 1
ATOM 773 N N . TYR A 1 98 ? 1.698 4.404 -1.095 1.00 92.06 98 TYR A N 1
ATOM 774 C CA . TYR A 1 98 ? 2.420 3.616 -0.103 1.00 92.06 98 TYR A CA 1
ATOM 775 C C . TYR A 1 98 ? 1.597 3.496 1.174 1.00 92.06 98 TYR A C 1
ATOM 777 O O . TYR A 1 98 ? 1.017 4.476 1.646 1.00 92.06 98 TYR A O 1
ATOM 785 N N . THR A 1 99 ? 1.613 2.323 1.797 1.00 94.06 99 THR A N 1
ATOM 786 C CA . THR A 1 99 ? 1.306 2.203 3.222 1.00 94.06 99 THR A CA 1
ATOM 787 C C . THR A 1 99 ? 2.580 1.811 3.958 1.00 94.06 99 THR A C 1
ATOM 789 O O . THR A 1 99 ? 3.294 0.904 3.545 1.00 94.06 99 THR A O 1
ATOM 792 N N . SER A 1 100 ? 2.888 2.485 5.066 1.00 91.62 100 SER A N 1
ATOM 793 C CA . SER A 1 100 ? 4.035 2.122 5.901 1.00 91.62 100 SER A CA 1
ATOM 794 C C . SER A 1 100 ? 3.717 2.267 7.380 1.00 91.62 100 SER A C 1
ATOM 796 O O . SER A 1 100 ? 2.889 3.082 7.800 1.00 91.62 100 SER A O 1
ATOM 798 N N . ARG A 1 101 ? 4.350 1.421 8.195 1.00 89.00 101 ARG A N 1
ATOM 799 C CA . ARG A 1 101 ? 4.338 1.550 9.658 1.00 89.00 101 ARG A CA 1
ATOM 800 C C . ARG A 1 101 ? 5.439 2.479 10.154 1.00 89.00 101 ARG A C 1
ATOM 802 O O . ARG A 1 101 ? 5.341 2.900 11.309 1.00 89.00 101 ARG A O 1
ATOM 809 N N . ASP A 1 102 ? 6.430 2.761 9.312 1.00 87.69 102 ASP A N 1
ATOM 810 C CA . ASP A 1 102 ? 7.564 3.607 9.635 1.00 87.69 102 ASP A CA 1
ATOM 811 C C . ASP A 1 102 ? 7.307 5.047 9.158 1.00 87.69 102 ASP A C 1
ATOM 813 O O . ASP A 1 102 ? 7.201 5.289 7.953 1.00 87.69 102 ASP A O 1
ATOM 817 N N . PRO A 1 103 ? 7.192 6.019 10.078 1.00 84.19 103 PRO A N 1
ATOM 818 C CA . PRO A 1 103 ? 6.987 7.415 9.707 1.00 84.19 103 PRO A CA 1
ATOM 819 C C . PRO A 1 103 ? 8.193 8.033 8.982 1.00 84.19 103 PRO A C 1
ATOM 821 O O . PRO A 1 103 ? 8.020 9.030 8.284 1.00 84.19 103 PRO A O 1
ATOM 824 N N . SER A 1 104 ? 9.396 7.458 9.104 1.00 85.94 104 SER A N 1
ATOM 825 C CA . SER A 1 104 ? 10.611 7.984 8.473 1.00 85.94 104 SER A CA 1
ATOM 826 C C . SER A 1 104 ? 10.587 7.915 6.948 1.00 85.94 104 SER A C 1
ATOM 828 O O . SER A 1 104 ? 11.250 8.732 6.311 1.00 85.94 104 SER A O 1
ATOM 830 N N . LEU A 1 105 ? 9.763 7.033 6.365 1.00 82.75 105 LEU A N 1
ATOM 831 C CA . LEU A 1 105 ? 9.510 6.998 4.922 1.00 82.75 105 LEU A CA 1
ATOM 832 C C . LEU A 1 105 ? 8.990 8.348 4.407 1.00 82.75 105 LEU A C 1
ATOM 834 O O . LEU A 1 105 ? 9.295 8.746 3.291 1.00 82.75 105 LEU A O 1
ATOM 838 N N . GLY A 1 106 ? 8.237 9.084 5.228 1.00 80.44 106 GLY A N 1
ATOM 839 C CA . GLY A 1 106 ? 7.736 10.403 4.857 1.00 80.44 106 GLY A CA 1
ATOM 840 C C . GLY A 1 106 ? 8.840 11.442 4.641 1.00 80.44 106 GLY A C 1
ATOM 841 O O . GLY A 1 106 ? 8.627 12.402 3.917 1.00 80.44 106 GLY A O 1
ATOM 842 N N . HIS A 1 107 ? 10.039 11.268 5.208 1.00 83.38 107 HIS A N 1
ATOM 843 C CA . HIS A 1 107 ? 11.106 12.268 5.080 1.00 83.38 107 HIS A CA 1
ATOM 844 C C . HIS A 1 107 ? 11.672 12.393 3.659 1.00 83.38 107 HIS A C 1
ATOM 846 O O . HIS A 1 107 ? 12.284 13.412 3.346 1.00 83.38 107 HIS A O 1
ATOM 852 N N . SER A 1 108 ? 11.493 11.378 2.809 1.00 78.81 108 SER A N 1
ATOM 853 C CA . SER A 1 108 ? 11.906 11.409 1.401 1.00 78.81 108 SER A CA 1
ATOM 854 C C . SER A 1 108 ? 10.797 11.878 0.453 1.00 78.81 108 SER A C 1
ATOM 856 O O . SER A 1 108 ? 11.028 11.960 -0.753 1.00 78.81 108 SER A O 1
ATOM 858 N N . LEU A 1 109 ? 9.606 12.198 0.973 1.00 82.75 109 LEU A N 1
ATOM 859 C CA . LEU A 1 109 ? 8.435 12.591 0.193 1.00 82.75 109 LEU A CA 1
ATOM 860 C C . LEU A 1 109 ? 8.035 14.051 0.476 1.00 82.75 109 LEU A C 1
ATOM 862 O O . LEU A 1 109 ? 8.275 14.561 1.572 1.00 82.75 109 LEU A O 1
ATOM 866 N N . PRO A 1 110 ? 7.388 14.741 -0.484 1.00 86.38 110 PRO A N 1
ATOM 867 C CA . PRO A 1 110 ? 6.764 16.036 -0.229 1.00 86.38 110 PRO A CA 1
ATOM 868 C C . PRO A 1 110 ? 5.736 15.939 0.899 1.00 86.38 110 PRO A C 1
ATOM 870 O O . PRO A 1 110 ? 4.982 14.968 0.972 1.00 86.38 110 PRO A O 1
ATOM 873 N N . SER A 1 111 ? 5.661 16.959 1.754 1.00 85.94 111 SER A N 1
ATOM 874 C CA . SER A 1 111 ? 4.772 16.949 2.924 1.00 85.94 111 SER A CA 1
ATOM 875 C C . SER A 1 111 ? 3.292 16.764 2.568 1.00 85.94 111 SER A C 1
ATOM 877 O O . SER A 1 111 ? 2.545 16.115 3.295 1.00 85.94 111 SER A O 1
ATOM 879 N N . GLU A 1 112 ? 2.887 17.265 1.405 1.00 89.94 112 GLU A N 1
ATOM 880 C CA . GLU A 1 112 ? 1.543 17.193 0.842 1.00 89.94 112 GLU A CA 1
ATOM 881 C C . GLU A 1 112 ? 1.178 15.781 0.359 1.00 89.94 112 GLU A C 1
ATOM 883 O O . GLU A 1 112 ? -0.001 15.463 0.215 1.00 89.94 112 GLU A O 1
ATOM 888 N N . ALA A 1 113 ? 2.178 14.925 0.121 1.00 86.69 113 ALA A N 1
ATOM 889 C CA . ALA A 1 113 ? 2.004 13.532 -0.283 1.00 86.69 113 ALA A CA 1
ATOM 890 C C . ALA A 1 113 ? 1.900 12.571 0.917 1.00 86.69 113 ALA A C 1
ATOM 892 O O . ALA A 1 113 ? 1.740 11.363 0.733 1.00 86.69 113 ALA A O 1
ATOM 893 N N . ILE A 1 114 ? 1.991 13.085 2.149 1.00 90.19 114 ILE A N 1
ATOM 894 C CA . ILE A 1 114 ? 2.021 12.285 3.374 1.00 90.19 114 ILE A CA 1
ATOM 895 C C . ILE A 1 114 ? 0.701 12.444 4.123 1.00 90.19 114 ILE A C 1
ATOM 897 O O . ILE A 1 114 ? 0.291 13.545 4.482 1.00 90.19 114 ILE A O 1
ATOM 901 N N . SER A 1 115 ? 0.064 11.318 4.441 1.00 90.44 115 SER A N 1
ATOM 902 C CA . SER A 1 115 ? -1.094 11.283 5.333 1.00 90.44 115 SER A CA 1
ATOM 903 C C . SER A 1 115 ? -0.785 10.421 6.552 1.00 90.44 115 SER A C 1
ATOM 905 O O . SER A 1 115 ? -0.708 9.192 6.470 1.00 90.44 115 SER A O 1
ATOM 907 N N . ALA A 1 116 ? -0.575 11.073 7.697 1.00 88.62 116 ALA A N 1
ATOM 908 C CA . ALA A 1 116 ? -0.393 10.383 8.966 1.00 88.62 116 ALA A CA 1
ATOM 909 C C . ALA A 1 116 ? -1.747 9.867 9.469 1.00 88.62 116 ALA A C 1
ATOM 911 O O . ALA A 1 116 ? -2.630 10.644 9.828 1.00 88.62 116 ALA A O 1
ATOM 912 N N . ILE A 1 117 ? -1.901 8.544 9.510 1.00 86.19 117 ILE A N 1
ATOM 913 C CA . ILE A 1 117 ? -3.103 7.915 10.061 1.00 86.19 117 ILE A CA 1
ATOM 914 C C . ILE A 1 117 ? -2.954 7.821 11.576 1.00 86.19 117 ILE A C 1
ATOM 916 O O . ILE A 1 117 ? -2.146 7.036 12.081 1.00 86.19 117 ILE A O 1
ATOM 920 N N . ILE A 1 118 ? -3.721 8.654 12.276 1.00 82.44 118 ILE A N 1
ATOM 921 C CA . ILE A 1 118 ? -3.813 8.664 13.735 1.00 82.44 118 ILE A CA 1
ATOM 922 C C . ILE A 1 118 ? -4.708 7.532 14.246 1.00 82.44 118 ILE A C 1
ATOM 924 O O . ILE A 1 118 ? -5.459 6.915 13.488 1.00 82.44 118 ILE A O 1
ATOM 928 N N . GLU A 1 119 ? -4.603 7.248 15.543 1.00 82.06 119 GLU A N 1
ATOM 929 C CA . GLU A 1 119 ? -5.503 6.308 16.203 1.00 82.06 119 GLU A CA 1
ATOM 930 C C . GLU A 1 119 ? -6.959 6.762 16.069 1.00 82.06 119 GLU A C 1
ATOM 932 O O . GLU A 1 119 ? -7.271 7.953 16.083 1.00 82.06 119 GLU A O 1
ATOM 937 N N . MET A 1 120 ? -7.847 5.783 15.919 1.00 85.12 120 MET A N 1
ATOM 938 C CA . MET A 1 120 ? -9.276 6.029 15.826 1.00 85.12 120 MET A CA 1
ATOM 939 C C . MET A 1 120 ? -9.798 6.570 17.154 1.00 85.12 120 MET A C 1
ATOM 941 O O . MET A 1 120 ? -9.496 6.022 18.216 1.00 85.12 120 MET A O 1
ATOM 945 N N . GLU A 1 121 ? -10.633 7.603 17.082 1.00 88.19 121 GLU A N 1
ATOM 946 C CA . GLU A 1 121 ? -11.319 8.121 18.257 1.00 88.19 121 GLU A CA 1
ATOM 947 C C . GLU A 1 121 ? -12.170 7.033 18.912 1.00 88.19 121 GLU A C 1
ATOM 949 O O . GLU A 1 121 ? -12.747 6.158 18.258 1.00 88.19 121 GLU A O 1
ATOM 954 N N . ARG A 1 122 ? -12.279 7.091 20.239 1.00 88.44 122 ARG A N 1
ATOM 955 C CA . ARG A 1 122 ? -12.912 6.019 21.018 1.00 88.44 122 ARG A CA 1
ATOM 956 C C . ARG A 1 122 ? -14.350 5.740 20.576 1.00 88.44 122 ARG A C 1
ATOM 958 O O . ARG A 1 122 ? -14.749 4.583 20.481 1.00 88.44 122 ARG A O 1
ATOM 965 N N . GLU A 1 123 ? -15.124 6.784 20.298 1.00 89.12 123 GLU A N 1
ATOM 966 C CA . GLU A 1 123 ? -16.520 6.647 19.866 1.00 89.12 123 GLU A CA 1
ATOM 967 C C . GLU A 1 123 ? -16.657 6.016 18.474 1.00 89.12 123 GLU A C 1
ATOM 969 O O . GLU A 1 123 ? -17.595 5.244 18.228 1.00 89.12 123 GLU A O 1
ATOM 974 N N . ASP A 1 124 ? -15.705 6.283 17.581 1.00 88.62 124 ASP A N 1
ATOM 975 C CA . ASP A 1 124 ? -15.642 5.654 16.264 1.00 88.62 124 ASP A CA 1
ATOM 976 C C . ASP A 1 124 ? -15.243 4.184 16.393 1.00 88.62 124 ASP A C 1
ATOM 978 O O . ASP A 1 124 ? -15.862 3.322 15.766 1.00 88.62 124 ASP A O 1
ATOM 982 N N . ALA A 1 125 ? -14.308 3.868 17.292 1.00 89.25 125 ALA A N 1
ATOM 983 C CA . ALA A 1 125 ? -13.906 2.496 17.581 1.00 89.25 125 ALA A CA 1
ATOM 984 C C . ALA A 1 125 ? -15.051 1.669 18.194 1.00 89.25 125 ALA A C 1
ATOM 986 O O . ALA A 1 125 ? -15.272 0.526 17.789 1.00 89.25 125 ALA A O 1
ATOM 987 N N . ILE A 1 126 ? -15.844 2.250 19.105 1.00 91.12 126 ILE A N 1
ATOM 988 C CA . ILE A 1 126 ? -17.076 1.624 19.625 1.00 91.12 126 ILE A CA 1
ATOM 989 C C . ILE A 1 126 ? -18.064 1.371 18.488 1.00 91.12 126 ILE A C 1
ATOM 991 O O . ILE A 1 126 ? -18.631 0.282 18.374 1.00 91.12 126 ILE A O 1
ATOM 995 N N . THR A 1 127 ? -18.272 2.370 17.631 1.00 89.44 127 THR A N 1
ATOM 996 C CA . THR A 1 127 ? -19.182 2.250 16.488 1.00 89.44 127 THR A CA 1
ATOM 997 C C . THR A 1 127 ? -18.730 1.133 15.547 1.00 89.44 127 THR A C 1
ATOM 999 O O . THR A 1 127 ? -19.555 0.332 15.100 1.00 89.44 127 THR A O 1
ATOM 1002 N N . LEU A 1 128 ? -17.428 1.040 15.277 1.00 88.75 128 LEU A N 1
ATOM 1003 C CA . LEU A 1 128 ? -16.836 -0.009 14.456 1.00 88.75 128 LEU A CA 1
ATOM 1004 C C . LEU A 1 128 ? -17.019 -1.395 15.088 1.00 88.75 128 LEU A C 1
ATOM 1006 O O . LEU A 1 128 ? -17.459 -2.312 14.397 1.00 88.75 128 LEU A O 1
ATOM 1010 N N . LEU A 1 129 ? -16.752 -1.544 16.388 1.00 91.38 129 LEU A N 1
ATOM 1011 C CA . LEU A 1 129 ? -16.914 -2.802 17.125 1.00 91.38 129 LEU A CA 1
ATOM 1012 C C . LEU A 1 129 ? -18.358 -3.319 17.066 1.00 91.38 129 LEU A C 1
ATOM 1014 O O . LEU A 1 129 ? -18.595 -4.496 16.786 1.00 91.38 129 LEU A O 1
ATOM 1018 N N . LEU A 1 130 ? -19.336 -2.439 17.289 1.00 91.50 130 LEU A N 1
ATOM 1019 C CA . LEU A 1 130 ? -20.753 -2.801 17.226 1.00 91.50 130 LEU A CA 1
ATOM 1020 C C . LEU A 1 130 ? -21.170 -3.217 15.810 1.00 91.50 130 LEU A C 1
ATOM 1022 O O . LEU A 1 130 ? -21.850 -4.230 15.639 1.00 91.50 130 LEU A O 1
ATOM 1026 N N . ARG A 1 131 ? -20.699 -2.498 14.783 1.00 87.38 131 ARG A N 1
ATOM 1027 C CA . ARG A 1 131 ? -20.936 -2.867 13.378 1.00 87.38 131 ARG A CA 1
ATOM 1028 C C . ARG A 1 131 ? -20.304 -4.212 13.020 1.00 87.38 131 ARG A C 1
ATOM 1030 O O . ARG A 1 131 ? -20.959 -5.038 12.390 1.00 87.38 131 ARG A O 1
ATOM 1037 N N . ALA A 1 132 ? -19.068 -4.460 13.452 1.00 88.56 132 ALA A N 1
ATOM 1038 C CA . ALA A 1 132 ? -18.378 -5.733 13.245 1.00 88.56 132 ALA A CA 1
ATOM 1039 C C . ALA A 1 132 ? -19.100 -6.903 13.937 1.00 88.56 132 ALA A C 1
ATOM 1041 O O . ALA A 1 132 ? -19.119 -8.018 13.419 1.00 88.56 132 ALA A O 1
ATOM 1042 N N . SER A 1 133 ? -19.776 -6.624 15.055 1.00 89.50 133 SER A N 1
ATOM 1043 C CA . SER A 1 133 ? -20.612 -7.578 15.795 1.00 89.50 133 SER A CA 1
ATOM 1044 C C . SER A 1 133 ? -21.981 -7.831 15.145 1.00 89.50 133 SER A C 1
ATOM 1046 O O . SER A 1 133 ? -22.809 -8.533 15.720 1.00 89.50 133 SER A O 1
ATOM 1048 N N . ARG A 1 134 ? -22.231 -7.275 13.947 1.00 87.75 134 ARG A N 1
ATOM 1049 C CA . ARG A 1 134 ? -23.496 -7.365 13.192 1.00 87.75 134 ARG A CA 1
ATOM 1050 C C . ARG A 1 134 ? -24.713 -6.803 13.931 1.00 87.75 134 ARG A C 1
ATOM 1052 O O . ARG A 1 134 ? -25.842 -7.152 13.596 1.00 87.75 134 ARG A O 1
ATOM 1059 N N . VAL A 1 135 ? -24.495 -5.911 14.896 1.00 87.88 135 VAL A N 1
ATOM 1060 C CA . VAL A 1 135 ? -25.578 -5.157 15.531 1.00 87.88 135 VAL A CA 1
ATOM 1061 C C . VAL A 1 135 ? -26.147 -4.183 14.503 1.00 87.88 135 VAL A C 1
ATOM 1063 O O . VAL A 1 135 ? -25.409 -3.402 13.892 1.00 87.88 135 VAL A O 1
ATOM 1066 N N . GLY A 1 136 ? -27.464 -4.222 14.296 1.00 80.50 136 GLY A N 1
ATOM 1067 C CA . GLY A 1 136 ? -28.131 -3.318 13.367 1.00 80.50 136 GLY A CA 1
ATOM 1068 C C . GLY A 1 136 ? -27.996 -1.866 13.824 1.00 80.50 136 GLY A C 1
ATOM 1069 O O . GLY A 1 136 ? -28.103 -1.563 15.005 1.00 80.50 136 GLY A O 1
ATOM 1070 N N . GLN A 1 137 ? -27.820 -0.918 12.902 1.00 78.94 137 GLN A N 1
ATOM 1071 C CA . GLN A 1 137 ? -27.594 0.487 13.277 1.00 78.94 137 GLN A CA 1
ATOM 1072 C C . GLN A 1 137 ? -28.748 1.113 14.085 1.00 78.94 137 GLN A C 1
ATOM 1074 O O . GLN A 1 137 ? -28.530 2.066 14.825 1.00 78.94 137 GLN A O 1
ATOM 1079 N N . ARG A 1 138 ? -29.961 0.557 13.973 1.00 83.19 138 ARG A N 1
ATOM 1080 C CA . ARG A 1 138 ? -31.144 0.951 14.758 1.00 83.19 138 ARG A CA 1
ATOM 1081 C C . ARG A 1 138 ? -31.145 0.404 16.193 1.00 83.19 138 ARG A C 1
ATOM 1083 O O . ARG A 1 138 ? -31.901 0.904 17.012 1.00 83.19 138 ARG A O 1
ATOM 1090 N N . GLU A 1 139 ? -30.325 -0.604 16.478 1.00 83.31 139 GLU A N 1
ATOM 1091 C CA . GLU A 1 139 ? -30.171 -1.241 17.796 1.00 83.31 139 GLU A CA 1
ATOM 1092 C C . GLU A 1 139 ? -29.024 -0.618 18.606 1.00 83.31 139 GLU A C 1
ATOM 1094 O O . GLU A 1 139 ? -28.883 -0.880 19.798 1.00 83.31 139 GLU A O 1
ATOM 1099 N N . ILE A 1 140 ? -28.191 0.213 17.968 1.00 86.50 140 ILE A N 1
ATOM 1100 C CA . ILE A 1 140 ? -27.097 0.922 18.631 1.00 86.50 140 ILE A CA 1
ATOM 1101 C C . ILE A 1 140 ? -27.683 2.083 19.438 1.00 86.50 140 ILE A C 1
ATOM 1103 O O . ILE A 1 140 ? -27.927 3.167 18.909 1.00 86.50 140 ILE A O 1
ATOM 1107 N N . ASP A 1 141 ? -27.868 1.852 20.734 1.00 89.62 141 ASP A N 1
ATOM 1108 C CA . ASP A 1 141 ? -28.265 2.861 21.712 1.00 89.62 141 ASP A CA 1
ATOM 1109 C C . ASP A 1 141 ? -27.138 3.169 22.720 1.00 89.62 141 ASP A C 1
ATOM 1111 O O . ASP A 1 141 ? -26.034 2.614 22.665 1.00 89.62 141 ASP A O 1
ATOM 1115 N N . GLY A 1 142 ? -27.404 4.093 23.648 1.00 89.06 142 GLY A N 1
ATOM 1116 C CA . GLY A 1 142 ? -26.430 4.490 24.668 1.00 89.06 142 GLY A CA 1
ATOM 1117 C C . GLY A 1 142 ? -26.032 3.355 25.619 1.00 89.06 142 GLY A C 1
ATOM 1118 O O . GLY A 1 142 ? -24.873 3.277 26.023 1.00 89.06 142 GLY A O 1
ATOM 1119 N N . ASN A 1 143 ? -26.951 2.440 25.941 1.00 92.25 143 ASN A N 1
ATOM 1120 C CA . ASN A 1 143 ? -26.686 1.321 26.848 1.00 92.25 143 ASN A CA 1
ATOM 1121 C C . ASN A 1 143 ? -25.757 0.299 26.183 1.00 92.25 143 ASN A C 1
ATOM 1123 O O . ASN A 1 143 ? -24.768 -0.141 26.770 1.00 92.25 143 ASN A O 1
ATOM 1127 N N . LEU A 1 144 ? -26.022 -0.035 24.922 1.00 91.50 144 LEU A N 1
ATOM 1128 C CA . LEU A 1 144 ? -25.190 -0.955 24.163 1.00 91.50 144 LEU A CA 1
ATOM 1129 C C . LEU A 1 144 ? -23.788 -0.388 23.919 1.00 91.50 144 LEU A C 1
ATOM 1131 O O . LEU A 1 144 ? -22.805 -1.111 24.083 1.00 91.50 144 LEU A O 1
ATOM 1135 N N . ARG A 1 145 ? -23.675 0.915 23.623 1.00 92.00 145 ARG A N 1
ATOM 1136 C CA . ARG A 1 145 ? -22.376 1.608 23.586 1.00 92.00 145 ARG A CA 1
ATOM 1137 C C . ARG A 1 145 ? -21.642 1.480 24.917 1.00 92.00 145 ARG A C 1
ATOM 1139 O O . ARG A 1 145 ? -20.471 1.116 24.927 1.00 92.00 145 ARG A O 1
ATOM 1146 N N . GLN A 1 146 ? -22.331 1.687 26.040 1.00 92.12 146 GLN A N 1
ATOM 1147 C CA . GLN A 1 146 ? -21.737 1.564 27.372 1.00 92.12 146 GLN A CA 1
ATOM 1148 C C . GLN A 1 146 ? -21.240 0.143 27.678 1.00 92.12 146 GLN A C 1
ATOM 1150 O O . GLN A 1 146 ? -20.192 -0.022 28.299 1.00 92.12 146 GLN A O 1
ATOM 1155 N N . LYS A 1 147 ? -21.928 -0.888 27.179 1.00 92.50 147 LYS A N 1
ATOM 1156 C CA . LYS A 1 147 ? -21.478 -2.288 27.273 1.00 92.50 147 LYS A CA 1
ATOM 1157 C C . LYS A 1 147 ? -20.284 -2.613 26.373 1.00 92.50 147 LYS A C 1
ATOM 1159 O O . LYS A 1 147 ? -19.539 -3.536 26.684 1.00 92.50 147 LYS A O 1
ATOM 1164 N N . ALA A 1 148 ? -20.086 -1.873 25.284 1.00 92.75 148 ALA A N 1
ATOM 1165 C CA . ALA A 1 148 ? -18.956 -2.062 24.375 1.00 92.75 148 ALA A CA 1
ATOM 1166 C C . ALA A 1 148 ? -17.640 -1.472 24.919 1.00 92.75 148 ALA A C 1
ATOM 1168 O O . ALA A 1 148 ? -16.563 -1.949 24.565 1.00 92.75 148 ALA A O 1
ATOM 1169 N N . TYR A 1 149 ? -17.711 -0.480 25.812 1.00 91.25 149 TYR A N 1
ATOM 1170 C CA . TYR A 1 149 ? -16.540 0.196 26.387 1.00 91.25 149 TYR A CA 1
ATOM 1171 C C . TYR A 1 149 ? -15.503 -0.750 27.028 1.00 91.25 149 TYR A C 1
ATOM 1173 O O . TYR A 1 149 ? -14.323 -0.641 26.689 1.00 91.25 149 TYR A O 1
ATOM 1181 N N . PRO A 1 150 ? -15.879 -1.689 27.922 1.00 91.31 150 PRO A N 1
ATOM 1182 C CA . PRO A 1 150 ? -14.914 -2.606 28.532 1.00 91.31 150 PRO A CA 1
ATOM 1183 C C . PRO A 1 150 ? -14.218 -3.511 27.510 1.00 91.31 150 PRO A C 1
ATOM 1185 O O . PRO A 1 150 ? -13.031 -3.793 27.652 1.00 91.31 150 PRO A O 1
ATOM 1188 N N . ILE A 1 151 ? -14.940 -3.925 26.464 1.00 91.44 151 ILE A N 1
ATOM 1189 C CA . ILE A 1 151 ? -14.405 -4.764 25.385 1.00 91.44 151 ILE A CA 1
ATOM 1190 C C . ILE A 1 151 ? -13.372 -3.971 24.583 1.00 91.44 151 ILE A C 1
ATOM 1192 O O . ILE A 1 151 ? -12.271 -4.459 24.345 1.00 91.44 151 ILE A O 1
ATOM 1196 N N . LEU A 1 152 ? -13.696 -2.726 24.221 1.00 88.56 152 LEU A N 1
ATOM 1197 C CA . LEU A 1 152 ? -12.764 -1.855 23.512 1.00 88.56 152 LEU A CA 1
ATOM 1198 C C . LEU A 1 152 ? -11.474 -1.627 24.314 1.00 88.56 152 LEU A C 1
ATOM 1200 O O . LEU A 1 152 ? -10.386 -1.691 23.748 1.00 88.56 152 LEU A O 1
ATOM 1204 N N . ASN A 1 153 ? -11.579 -1.402 25.626 1.00 85.44 153 ASN A N 1
ATOM 1205 C CA . ASN A 1 153 ? -10.404 -1.212 26.478 1.00 85.44 153 ASN A CA 1
ATOM 1206 C C . ASN A 1 153 ? -9.505 -2.455 26.516 1.00 85.44 153 ASN A C 1
ATOM 1208 O O . ASN A 1 153 ? -8.289 -2.304 26.449 1.00 85.44 153 ASN A O 1
ATOM 1212 N N . ALA A 1 154 ? -10.088 -3.658 26.577 1.00 86.50 154 ALA A N 1
ATOM 1213 C CA . ALA A 1 154 ? -9.326 -4.906 26.533 1.00 86.50 154 ALA A CA 1
ATOM 1214 C C . ALA A 1 154 ? -8.558 -5.062 25.205 1.00 86.50 154 ALA A C 1
ATOM 1216 O O . ALA A 1 154 ? -7.369 -5.377 25.207 1.00 86.50 154 ALA A O 1
ATOM 1217 N N . LEU A 1 155 ? -9.202 -4.746 24.075 1.00 82.06 155 LEU A N 1
ATOM 1218 C CA . LEU A 1 155 ? -8.577 -4.802 22.746 1.00 82.06 155 LEU A CA 1
ATOM 1219 C C . LEU A 1 155 ? -7.451 -3.767 22.576 1.00 82.06 155 LEU A C 1
ATOM 1221 O O . LEU A 1 155 ? -6.430 -4.043 21.946 1.00 82.06 155 LEU A O 1
ATOM 1225 N N . ALA A 1 156 ? -7.611 -2.577 23.159 1.00 73.38 156 ALA A N 1
ATOM 1226 C CA . ALA A 1 156 ? -6.597 -1.527 23.106 1.00 73.38 156 ALA A CA 1
ATOM 1227 C C . ALA A 1 156 ? -5.348 -1.864 23.942 1.00 73.38 156 ALA A C 1
ATOM 1229 O O . ALA A 1 156 ? -4.246 -1.438 23.598 1.00 73.38 156 ALA A O 1
ATOM 1230 N N . THR A 1 157 ? -5.492 -2.634 25.027 1.00 63.50 157 THR A N 1
ATOM 1231 C CA . THR A 1 157 ? -4.361 -3.049 25.874 1.00 63.50 157 THR A CA 1
ATOM 1232 C C . THR A 1 157 ? -3.509 -4.165 25.278 1.00 63.50 157 THR A C 1
ATOM 1234 O O . THR A 1 157 ? -2.323 -4.216 25.580 1.00 63.50 157 THR A O 1
ATOM 1237 N N . GLU A 1 158 ? -4.063 -5.011 24.408 1.00 58.03 158 GLU A N 1
ATOM 1238 C CA . GLU A 1 158 ? -3.311 -6.075 23.716 1.00 58.03 158 GLU A CA 1
ATOM 1239 C C . GLU A 1 158 ? -2.487 -5.562 22.518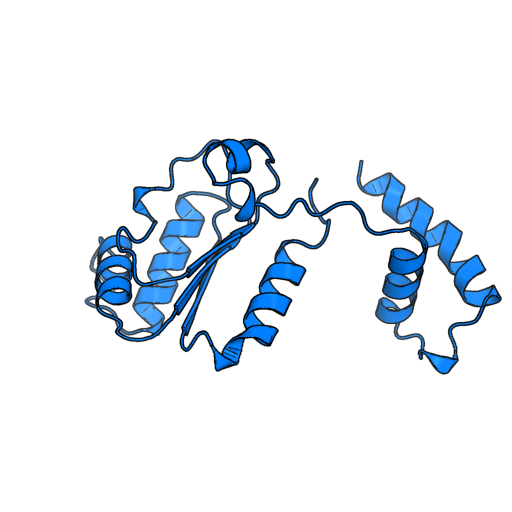 1.00 58.03 158 GLU A C 1
ATOM 1241 O O . GLU A 1 158 ? -1.684 -6.299 21.953 1.00 58.03 158 GLU A O 1
ATOM 1246 N N . SER A 1 159 ? -2.677 -4.298 22.123 1.00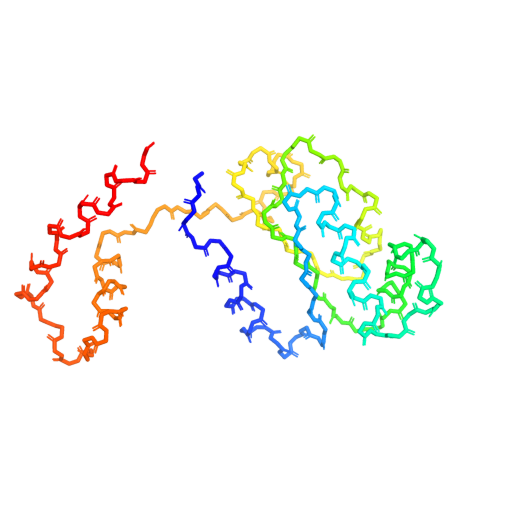 51.78 159 SER A N 1
ATOM 1247 C CA . SER A 1 159 ? -2.029 -3.684 20.953 1.00 51.78 159 SER A CA 1
ATOM 1248 C C . SER A 1 159 ? -0.752 -2.883 21.275 1.00 51.78 159 SER A C 1
ATOM 1250 O O . SER A 1 159 ? -0.196 -2.252 20.371 1.00 51.78 159 SER A O 1
ATOM 1252 N N . LYS A 1 160 ? -0.300 -2.871 22.538 1.00 41.97 160 LYS A N 1
ATOM 1253 C CA . LYS A 1 160 ? 0.947 -2.228 22.997 1.00 41.97 160 LYS A CA 1
ATOM 1254 C C . LYS A 1 160 ? 2.031 -3.259 23.269 1.00 41.97 160 LYS A C 1
ATOM 1256 O O . LYS A 1 160 ? 3.189 -2.959 22.906 1.00 41.97 160 LYS A O 1
#

InterPro domains:
  IPR027417 P-loop containing nucleoside triphosphate hydrolase [G3DSA:3.40.50.300] (1-116)
  IPR027417 P-loop containing nucleoside triphosphate hydrolase [SSF52540] (1-131)

Secondary structure (DSSP, 8-state):
--SSSHHHHHHHHHHHTTTT-SEEEEEETTSHHHHHHHHHHHHHHTT-S-TT-S-HHHHHHHHHHT--S-EEEEEET--SSS--GGGS--SSSSEEEE--S-GGGGGGS-GGG----PPPPHHHHHHHHHHHTT--TTT--HHHHHHHHHHHHHHHHTT-

Radius of gyration: 19.65 Å; chains: 1; bounding box: 47×35×51 Å

Organism: NCBI:txid1392243

Foldseek 3Di:
DPDLCLVVVVVVVCVVCCVQAVAEAEQAQLDPVSRLVSLLVVCVVVVQDDNPDPVSQVSSLVVQVPDPGEHEYEHEAHDPPDDCVSSDRPDPRYHYHYDYPDPVVCVVDDPVNDDDRDHDDPQVVLVVVCVVVVNDPVNDDPVSSVVSNVVSVVVVVVVD

Sequence (160 aa):
MGGVGKTQIALQFSQTYQSRFRRIFWIDATSRSTAEQSHRGIAAENSLGDPQNRDHIGQVLRWLSALSQEWLLLFDNFPSNEDLADLMPSDECGNILYTSRDPSLGHSLPSEAISAIIEMEREDAITLLLRASRVGQREIDGNLRQKAYPILNALATESK